Protein AF-A0A7X9F4Q5-F1 (afdb_monomer)

Solvent-accessible surface area (backbone atoms only — not comparable to full-atom values): 4820 Å² total; per-residue (Å²): 131,91,84,69,80,74,52,69,68,58,56,50,52,52,51,54,52,54,49,55,53,51,44,50,50,54,23,50,53,40,23,71,74,67,75,36,65,71,57,13,51,50,52,32,52,51,50,53,52,52,52,50,54,53,48,51,53,50,52,54,51,49,54,49,53,52,53,52,52,50,53,53,53,54,54,54,53,56,53,53,58,53,68,73,72,112

pLDDT: mean 81.07, std 9.57, range [43.09, 90.38]

Sequence (86 aa):
MSDRADKPIKSFMKSVSWRIVGTIDTMVISYLITGKVSLALSIGSIEVLTKTILYYFHERIWAHIHRIRLKINLKKRRSYEFEAAE

Nearest PDB structures (foldseek):
  5ibl-assembly1_A  TM=5.132E-01  e=1.739E+00  Influenza A virus

Mean predicted aligned error: 9.85 Å

Radius of gyration: 22.16 Å; Cα contacts (8 Å, |Δi|>4): 23; chains: 1; bounding box: 39×35×68 Å

Foldseek 3Di:
DDPPPPDVVNVVVVVVVVLVVVLVVQLVVQCVVPVDNVRSVVVSVVSVVVVVVVVVVVVVVVVVVVVVVVVVVVVVVVVVVVVVVD

Structure (mmCIF, N/CA/C/O backbone):
data_AF-A0A7X9F4Q5-F1
#
_entry.id   AF-A0A7X9F4Q5-F1
#
loop_
_atom_site.group_PDB
_atom_site.id
_atom_site.type_symbol
_atom_site.label_atom_id
_atom_site.label_alt_id
_atom_site.label_comp_id
_atom_site.label_asym_id
_atom_site.label_entity_id
_atom_site.label_seq_id
_atom_site.pdbx_PDB_ins_code
_atom_site.Cartn_x
_atom_site.Cartn_y
_atom_site.Cartn_z
_atom_site.occupancy
_atom_site.B_iso_or_equiv
_atom_site.auth_seq_id
_atom_site.auth_comp_id
_atom_site.auth_asym_id
_atom_site.auth_atom_id
_atom_site.pdbx_PDB_model_num
ATOM 1 N N . MET A 1 1 ? 2.234 -28.572 -21.487 1.00 43.53 1 ME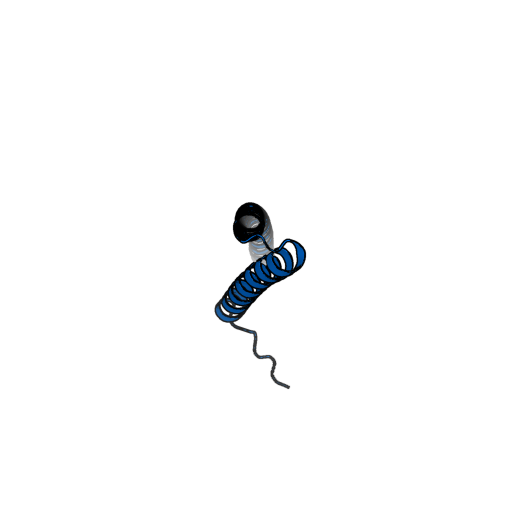T A N 1
ATOM 2 C CA . MET A 1 1 ? 2.532 -27.863 -20.223 1.00 43.53 1 MET A CA 1
ATOM 3 C C . MET A 1 1 ? 2.035 -26.428 -20.382 1.00 43.53 1 MET A C 1
ATOM 5 O O . MET A 1 1 ? 2.452 -25.776 -21.325 1.00 43.53 1 MET A O 1
ATOM 9 N N . SER A 1 2 ? 1.042 -25.991 -19.605 1.00 43.09 2 SER A N 1
ATOM 10 C CA . SER A 1 2 ? 0.275 -24.755 -19.854 1.00 43.09 2 SER A CA 1
ATOM 11 C C . SER A 1 2 ? 1.068 -23.486 -19.508 1.00 43.09 2 SER A C 1
ATOM 13 O O . SER A 1 2 ? 0.970 -23.006 -18.381 1.00 43.09 2 SER A O 1
ATOM 15 N N . ASP A 1 3 ? 1.766 -22.895 -20.477 1.00 50.72 3 ASP A N 1
ATOM 16 C CA . ASP A 1 3 ? 2.297 -21.531 -20.358 1.00 50.72 3 ASP A CA 1
ATOM 17 C C . ASP A 1 3 ? 1.209 -20.523 -20.767 1.0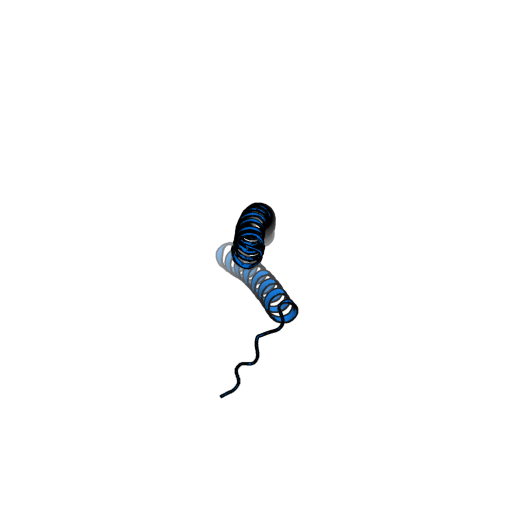0 50.72 3 ASP A C 1
ATOM 19 O O . ASP A 1 3 ? 1.142 -20.007 -21.883 1.00 50.72 3 ASP A O 1
ATOM 23 N N . ARG A 1 4 ? 0.230 -20.339 -19.876 1.00 57.00 4 ARG A N 1
ATOM 24 C CA . ARG A 1 4 ? -0.729 -19.240 -19.996 1.00 57.00 4 ARG A CA 1
ATOM 25 C C . ARG A 1 4 ? -0.037 -18.020 -19.418 1.00 57.00 4 ARG A C 1
ATOM 27 O O . ARG A 1 4 ? -0.100 -17.819 -18.210 1.00 57.00 4 ARG A O 1
ATOM 34 N N . ALA A 1 5 ? 0.589 -17.216 -20.271 1.00 58.41 5 ALA A N 1
ATOM 35 C CA . ALA A 1 5 ? 0.975 -15.858 -19.918 1.00 58.41 5 ALA A CA 1
ATOM 36 C C . ALA A 1 5 ? -0.241 -15.165 -19.273 1.00 58.41 5 ALA A C 1
ATOM 38 O O . ALA A 1 5 ? -1.240 -14.872 -19.939 1.00 58.41 5 ALA A O 1
ATOM 39 N N . ASP A 1 6 ? -0.211 -15.002 -17.949 1.00 60.62 6 ASP A N 1
ATOM 40 C CA . ASP A 1 6 ? -1.322 -14.422 -17.207 1.00 60.62 6 ASP A CA 1
ATOM 41 C C . ASP A 1 6 ? -1.504 -12.982 -17.690 1.00 60.62 6 ASP A C 1
ATOM 43 O O . ASP A 1 6 ? -0.604 -12.148 -17.575 1.00 60.62 6 ASP A O 1
ATOM 47 N N . LYS A 1 7 ? -2.675 -12.689 -18.271 1.00 69.81 7 LYS A N 1
ATOM 48 C CA . LYS A 1 7 ? -2.991 -11.356 -18.794 1.00 69.81 7 LYS A CA 1
ATOM 49 C C . LYS A 1 7 ? -2.705 -10.311 -17.702 1.00 69.81 7 LYS A C 1
ATOM 51 O O . LYS A 1 7 ? -3.161 -10.509 -16.573 1.00 69.81 7 LYS A O 1
ATOM 56 N N . PRO A 1 8 ? -2.031 -9.186 -18.005 1.00 71.31 8 PRO A N 1
ATOM 57 C CA . PRO A 1 8 ? -1.634 -8.189 -17.003 1.00 71.31 8 PRO A CA 1
ATOM 58 C C . PRO A 1 8 ? -2.804 -7.692 -16.136 1.00 71.31 8 PRO A C 1
ATOM 60 O O . PRO A 1 8 ? -2.628 -7.449 -14.944 1.00 71.31 8 PRO A O 1
ATOM 63 N N . ILE A 1 9 ? -4.023 -7.666 -16.690 1.00 70.19 9 ILE A N 1
ATOM 64 C CA . ILE A 1 9 ? -5.262 -7.345 -15.965 1.00 70.19 9 ILE A CA 1
ATOM 65 C C . ILE A 1 9 ? -5.550 -8.316 -14.802 1.00 70.19 9 ILE A C 1
ATOM 67 O O . ILE A 1 9 ? -5.958 -7.898 -13.724 1.00 70.19 9 ILE A O 1
ATOM 71 N N . LYS A 1 10 ? -5.282 -9.615 -14.982 1.00 70.69 10 LYS A N 1
ATOM 72 C CA . LYS A 1 10 ? -5.523 -10.663 -13.981 1.00 70.69 10 LYS A CA 1
ATOM 73 C C . LYS A 1 10 ? -4.526 -10.548 -12.827 1.00 70.69 10 LYS A C 1
ATOM 75 O O . LYS A 1 10 ? -4.901 -10.707 -11.669 1.00 70.69 10 LYS A O 1
ATOM 80 N N . SER A 1 11 ? -3.272 -10.221 -13.143 1.00 73.81 11 SER A N 1
ATOM 81 C CA . SER A 1 11 ? -2.223 -9.996 -12.142 1.00 73.81 11 SER A CA 1
ATOM 82 C C . SER A 1 11 ? -2.486 -8.724 -11.322 1.00 73.81 11 SER A C 1
ATOM 84 O O . SER A 1 11 ? -2.350 -8.733 -10.098 1.00 73.81 11 SER A O 1
ATOM 86 N N . PHE A 1 12 ? -2.977 -7.659 -11.969 1.00 75.19 12 PHE A N 1
ATOM 87 C CA . PHE A 1 12 ? -3.426 -6.440 -11.292 1.00 75.19 12 PHE A CA 1
ATOM 88 C C . PHE A 1 12 ? -4.602 -6.707 -10.341 1.00 75.19 12 PHE A C 1
ATOM 90 O O . PHE A 1 12 ? -4.524 -6.369 -9.162 1.00 75.19 12 PHE A O 1
ATOM 97 N N . MET A 1 13 ? -5.652 -7.393 -10.809 1.00 74.50 13 MET A N 1
ATOM 98 C CA . MET A 1 13 ? -6.798 -7.757 -9.963 1.00 74.50 13 MET A CA 1
ATOM 99 C C . MET A 1 13 ? -6.375 -8.595 -8.752 1.00 74.50 13 MET A C 1
ATOM 101 O O . MET A 1 13 ? -6.809 -8.326 -7.635 1.00 74.50 13 MET A O 1
ATOM 105 N N . LYS A 1 14 ? -5.473 -9.565 -8.949 1.00 72.88 14 LYS A N 1
ATOM 106 C CA . LYS A 1 14 ? -4.935 -10.389 -7.859 1.00 72.88 14 LYS A CA 1
ATOM 107 C C . LYS A 1 14 ? -4.183 -9.546 -6.823 1.00 72.88 14 LYS A C 1
ATOM 109 O O . LYS A 1 14 ? -4.338 -9.773 -5.626 1.00 72.88 14 LYS A O 1
ATOM 114 N N . SER A 1 15 ? -3.406 -8.558 -7.271 1.00 77.06 15 SER A N 1
ATOM 115 C CA . SER A 1 15 ? -2.700 -7.621 -6.390 1.00 77.06 15 SER A CA 1
ATOM 116 C C . SER A 1 15 ? -3.666 -6.778 -5.553 1.00 77.06 15 SER A C 1
ATOM 118 O O . SER A 1 15 ? -3.483 -6.659 -4.342 1.00 77.06 15 SER A O 1
ATOM 120 N N . VAL A 1 16 ? -4.724 -6.244 -6.172 1.00 78.69 16 VAL A N 1
ATOM 121 C CA . VAL A 1 16 ? -5.750 -5.454 -5.473 1.00 78.69 16 VAL A CA 1
ATOM 122 C C . VAL A 1 16 ? -6.485 -6.308 -4.440 1.00 78.69 16 VAL A C 1
ATOM 124 O O . VAL A 1 16 ? -6.585 -5.897 -3.285 1.00 78.69 16 VAL A O 1
ATOM 127 N N . SER A 1 17 ? -6.914 -7.522 -4.805 1.00 78.19 17 SER A N 1
ATOM 128 C CA . SER A 1 17 ? -7.538 -8.452 -3.854 1.00 78.19 17 SER A CA 1
ATOM 129 C C . SER A 1 17 ? -6.625 -8.759 -2.669 1.00 78.19 17 SER A C 1
ATOM 131 O O . SER A 1 17 ? -7.067 -8.664 -1.528 1.00 78.19 17 SER A O 1
ATOM 133 N N . TRP A 1 18 ? -5.345 -9.060 -2.910 1.00 82.62 18 TRP A N 1
ATOM 134 C CA . TRP A 1 18 ? -4.400 -9.353 -1.828 1.00 82.62 18 TRP A CA 1
ATOM 135 C C . TRP A 1 18 ? -4.198 -8.161 -0.883 1.00 82.62 18 TRP A C 1
ATOM 137 O O . TRP A 1 18 ? -4.027 -8.338 0.322 1.00 82.62 18 TRP A O 1
ATOM 147 N N . ARG A 1 19 ? -4.265 -6.930 -1.404 1.00 81.56 19 ARG A N 1
ATOM 148 C CA . ARG A 1 19 ? -4.148 -5.721 -0.582 1.00 81.56 19 ARG A CA 1
ATOM 149 C C . ARG A 1 19 ? -5.359 -5.488 0.309 1.00 81.56 19 ARG A C 1
ATOM 151 O O . ARG A 1 19 ? -5.153 -5.169 1.472 1.00 81.56 19 ARG A O 1
ATOM 158 N N . ILE A 1 20 ? -6.573 -5.680 -0.207 1.00 80.56 20 ILE A N 1
ATOM 159 C CA . ILE A 1 20 ? -7.809 -5.535 0.578 1.00 80.56 20 ILE A CA 1
ATOM 160 C C . ILE A 1 20 ? -7.833 -6.560 1.714 1.00 80.56 20 ILE A C 1
ATOM 162 O O . ILE A 1 20 ? -8.085 -6.198 2.860 1.00 80.56 20 ILE A O 1
ATOM 166 N N . VAL A 1 21 ? -7.505 -7.819 1.404 1.00 86.00 21 VAL A N 1
ATOM 167 C CA . VAL A 1 21 ? -7.435 -8.896 2.402 1.00 86.00 21 VAL A CA 1
ATOM 168 C C . VAL A 1 21 ? -6.419 -8.556 3.492 1.00 86.00 21 VAL A C 1
ATOM 170 O O . VAL A 1 21 ? -6.763 -8.615 4.665 1.00 86.00 21 VAL A O 1
ATOM 173 N N . GLY A 1 22 ? -5.209 -8.122 3.120 1.00 85.31 22 GLY A N 1
ATOM 174 C CA . GLY A 1 22 ? -4.178 -7.758 4.095 1.00 85.31 22 GLY A CA 1
ATOM 175 C C . GLY A 1 22 ? -4.577 -6.598 5.011 1.00 85.31 22 GLY A C 1
ATOM 176 O O . GLY A 1 22 ? -4.333 -6.665 6.206 1.00 85.31 22 GLY A O 1
ATOM 177 N N . THR A 1 23 ? -5.235 -5.561 4.486 1.00 85.94 23 THR A N 1
ATOM 178 C CA . THR A 1 23 ? -5.682 -4.432 5.318 1.00 85.94 23 THR A CA 1
ATOM 179 C C . THR A 1 23 ? -6.781 -4.846 6.299 1.00 85.94 23 THR A C 1
ATOM 181 O O . THR A 1 23 ? -6.758 -4.433 7.458 1.00 85.94 23 THR A O 1
ATOM 184 N N . ILE A 1 24 ? -7.727 -5.685 5.862 1.00 86.69 24 ILE A N 1
ATOM 185 C CA . ILE A 1 24 ? -8.769 -6.226 6.746 1.00 86.69 24 ILE A CA 1
ATOM 186 C C . ILE A 1 24 ? -8.135 -7.092 7.838 1.00 86.69 24 ILE A C 1
ATOM 188 O O . ILE A 1 24 ? -8.496 -6.949 9.003 1.00 86.69 24 ILE A O 1
ATOM 192 N N . ASP A 1 25 ? -7.162 -7.930 7.485 1.00 87.25 25 ASP A N 1
ATOM 193 C CA . ASP A 1 25 ? -6.440 -8.786 8.428 1.00 87.25 25 ASP A CA 1
ATOM 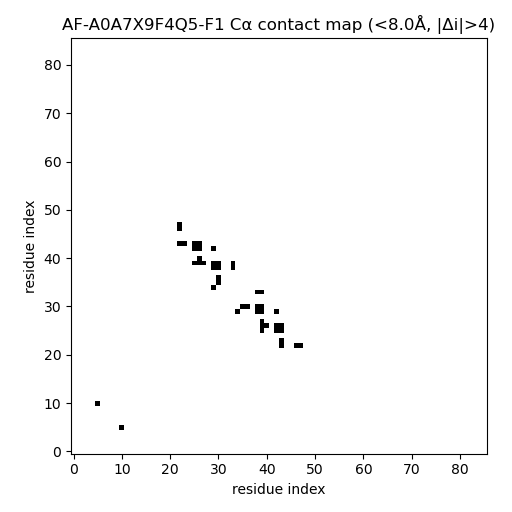194 C C . ASP A 1 25 ? -5.743 -7.956 9.520 1.00 87.25 25 ASP A C 1
ATOM 196 O O . ASP A 1 25 ? -5.982 -8.170 10.709 1.00 87.25 25 ASP A O 1
ATOM 200 N N . THR A 1 26 ? -5.008 -6.903 9.138 1.00 89.44 26 THR A N 1
ATOM 201 C CA . THR A 1 26 ? -4.372 -5.974 10.087 1.00 89.44 26 THR A CA 1
ATOM 202 C C . THR A 1 26 ? -5.388 -5.310 11.020 1.00 89.44 26 THR A C 1
ATOM 204 O O . THR A 1 26 ? -5.133 -5.176 12.221 1.00 89.44 26 THR A O 1
ATOM 207 N N . MET A 1 27 ? -6.543 -4.884 10.496 1.00 84.75 27 MET A N 1
ATOM 208 C CA . MET A 1 27 ? -7.605 -4.264 11.296 1.00 84.75 27 MET A CA 1
ATOM 209 C C . MET A 1 27 ? -8.223 -5.263 12.279 1.00 84.75 27 MET A C 1
ATOM 211 O O . MET A 1 27 ? -8.420 -4.921 13.445 1.00 84.75 27 MET A O 1
ATOM 215 N N . VAL A 1 28 ? -8.488 -6.497 11.842 1.00 86.00 28 VAL A N 1
ATOM 216 C CA . VAL A 1 28 ? -9.038 -7.565 12.690 1.00 86.00 28 VAL A CA 1
ATOM 217 C C . VAL A 1 28 ? -8.045 -7.943 13.785 1.00 86.00 28 VAL A C 1
ATOM 219 O O . VAL A 1 28 ? -8.418 -7.948 14.955 1.00 86.00 28 VAL A O 1
ATOM 222 N N . ILE A 1 29 ? -6.774 -8.174 13.445 1.00 88.38 29 ILE A N 1
ATOM 223 C CA . ILE A 1 29 ? -5.719 -8.486 14.419 1.00 88.38 29 ILE A CA 1
ATOM 224 C C . ILE A 1 29 ? -5.562 -7.340 15.422 1.00 88.38 29 ILE A C 1
ATOM 226 O O . ILE A 1 29 ? -5.576 -7.567 16.632 1.00 88.38 29 ILE A O 1
ATOM 230 N N . SER A 1 30 ? -5.483 -6.096 14.942 1.00 87.38 30 SER A N 1
ATOM 231 C CA . SER A 1 30 ? -5.391 -4.921 15.816 1.00 87.38 30 SER A CA 1
ATOM 232 C C . SER A 1 30 ? -6.601 -4.810 16.742 1.00 87.38 30 SER A C 1
ATOM 234 O O . SER A 1 30 ? -6.452 -4.493 17.922 1.00 87.38 30 SER A O 1
ATOM 236 N N . TYR A 1 31 ? -7.807 -5.095 16.247 1.00 85.56 31 TYR A N 1
ATOM 237 C CA . TYR A 1 31 ? -9.007 -5.088 17.076 1.00 85.56 31 TYR A CA 1
ATOM 238 C C . TYR A 1 31 ? -8.985 -6.198 18.131 1.00 85.56 31 TYR A C 1
ATOM 240 O O . TYR A 1 31 ? -9.262 -5.913 19.291 1.00 85.56 31 TYR A O 1
ATOM 248 N N . LEU A 1 32 ? -8.605 -7.424 17.766 1.00 88.06 32 LEU A N 1
ATOM 249 C CA . LEU A 1 32 ? -8.531 -8.554 18.697 1.00 88.06 32 LEU A CA 1
ATOM 250 C C . LEU A 1 32 ? -7.504 -8.326 19.813 1.00 88.06 32 LEU A C 1
ATOM 252 O O . LEU A 1 32 ? -7.757 -8.694 20.955 1.00 88.06 32 LEU A O 1
ATOM 256 N N . ILE A 1 33 ? -6.373 -7.685 19.503 1.00 87.69 33 ILE A N 1
ATOM 257 C CA . ILE A 1 33 ? -5.331 -7.383 20.493 1.00 87.69 33 ILE A CA 1
ATOM 258 C C . ILE A 1 33 ? -5.757 -6.232 21.410 1.00 87.69 33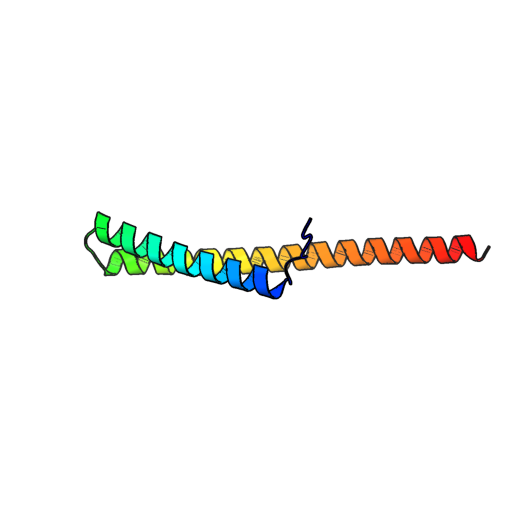 ILE A C 1
ATOM 260 O O . ILE A 1 33 ? -5.574 -6.301 22.623 1.00 87.69 33 ILE A O 1
ATOM 264 N N . THR A 1 34 ? -6.307 -5.154 20.843 1.00 88.12 34 THR A N 1
ATOM 265 C CA . THR A 1 34 ? -6.529 -3.908 21.600 1.00 88.12 34 THR A CA 1
ATOM 266 C C . THR A 1 34 ? -7.948 -3.752 22.147 1.00 88.12 34 THR A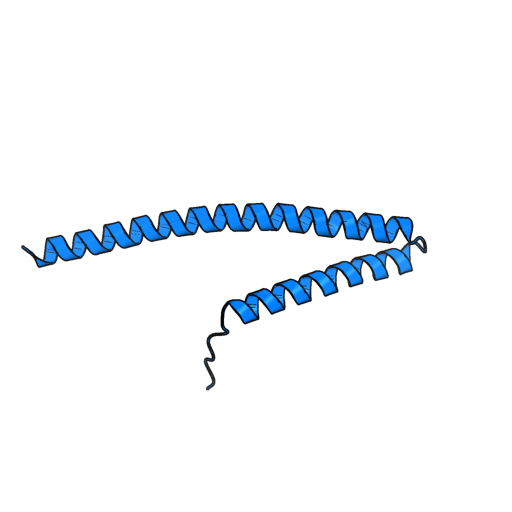 C 1
ATOM 268 O O . THR A 1 34 ? -8.186 -2.879 22.979 1.00 88.12 34 THR A O 1
ATOM 271 N N . GLY A 1 35 ? -8.919 -4.509 21.629 1.00 85.31 35 GLY A N 1
ATOM 272 C CA . GLY A 1 35 ? -10.352 -4.407 21.940 1.00 85.31 35 GLY A CA 1
ATOM 273 C C . GLY A 1 35 ? -11.025 -3.099 21.494 1.00 85.31 35 GLY A C 1
ATOM 274 O O . GLY A 1 35 ? -12.216 -2.898 21.725 1.00 85.31 35 GLY A O 1
ATOM 275 N N . LYS A 1 36 ? -10.281 -2.179 20.865 1.00 87.94 36 LYS A N 1
ATOM 276 C CA . LYS A 1 36 ? -10.732 -0.819 20.530 1.00 87.94 36 LYS A CA 1
ATOM 277 C C . LYS A 1 36 ? -10.830 -0.630 19.020 1.00 87.94 36 LYS A C 1
ATOM 279 O O . LYS A 1 36 ? -9.816 -0.537 18.331 1.00 87.94 36 LYS A O 1
ATOM 284 N N . VAL A 1 37 ? -12.058 -0.473 18.523 1.00 86.88 37 VAL A N 1
ATOM 285 C CA . VAL A 1 37 ? -12.347 -0.269 17.089 1.00 86.88 37 VAL A CA 1
ATOM 286 C C . VAL A 1 37 ? -11.663 0.989 16.538 1.00 86.88 37 VAL A C 1
ATOM 288 O O . VAL A 1 37 ? -11.111 0.955 15.445 1.00 86.88 37 VAL A O 1
ATOM 291 N N . SER A 1 38 ? -11.625 2.080 17.314 1.00 86.62 38 SER A N 1
ATOM 292 C CA . SER A 1 38 ? -10.974 3.340 16.910 1.00 86.62 38 SER A CA 1
ATOM 293 C C . SER A 1 38 ? -9.484 3.159 16.578 1.00 86.62 38 SER A C 1
ATOM 295 O O . SER A 1 38 ? -8.978 3.711 15.599 1.00 86.62 38 SER A O 1
ATOM 297 N N . LEU A 1 39 ? -8.784 2.317 17.343 1.00 86.94 39 LEU A N 1
ATOM 298 C CA . LEU A 1 39 ? -7.358 2.074 17.141 1.00 86.94 39 LEU A CA 1
ATOM 299 C C . LEU A 1 39 ? -7.112 1.164 15.930 1.00 86.94 39 LEU A C 1
ATOM 301 O O . LEU A 1 39 ? -6.255 1.468 15.106 1.00 86.94 39 LEU A O 1
ATOM 305 N N . ALA A 1 40 ? -7.927 0.118 15.759 1.00 87.56 40 ALA A N 1
ATOM 306 C CA . ALA A 1 40 ? -7.893 -0.734 14.570 1.00 87.56 40 ALA A CA 1
ATOM 307 C C . ALA A 1 40 ? -8.159 0.056 13.274 1.00 87.56 40 ALA A C 1
ATOM 309 O O . ALA A 1 40 ? -7.429 -0.094 12.293 1.00 87.56 40 ALA A O 1
ATOM 310 N N . LEU A 1 41 ? -9.153 0.953 13.291 1.00 86.88 41 LEU A N 1
ATOM 311 C CA . LEU A 1 41 ? -9.436 1.870 12.182 1.00 86.88 41 LEU A CA 1
ATOM 312 C C . LEU A 1 41 ? -8.263 2.805 11.892 1.00 86.88 41 LEU A C 1
ATOM 314 O O . LEU A 1 41 ? -7.930 3.014 10.726 1.00 86.88 41 LEU A O 1
ATOM 318 N N . SER A 1 42 ? -7.620 3.338 12.930 1.00 88.75 42 SER A N 1
ATOM 319 C CA . SER A 1 42 ? -6.458 4.217 12.772 1.00 88.75 42 SER A CA 1
ATOM 320 C C . SER A 1 42 ? -5.288 3.483 12.112 1.00 88.75 42 SER A C 1
ATOM 322 O O . SER A 1 42 ? -4.719 3.987 11.145 1.00 88.75 42 SER A O 1
ATOM 324 N N . ILE A 1 43 ? -4.978 2.262 12.566 1.00 89.88 43 ILE A N 1
ATOM 325 C CA . ILE A 1 43 ? -3.909 1.432 11.990 1.00 89.88 43 ILE A CA 1
ATOM 326 C C . ILE A 1 43 ? -4.210 1.097 10.527 1.00 89.88 43 ILE A C 1
ATOM 328 O O . ILE A 1 43 ? -3.367 1.341 9.664 1.00 89.88 43 ILE A O 1
ATOM 332 N N . GLY A 1 44 ? -5.412 0.599 10.224 1.00 87.50 44 GLY A N 1
ATOM 333 C CA . GLY A 1 44 ? -5.778 0.269 8.845 1.00 87.50 44 GLY A CA 1
ATOM 334 C C . GLY A 1 44 ? -5.777 1.493 7.922 1.00 87.50 44 GLY A C 1
ATOM 335 O O . GLY A 1 44 ? -5.319 1.404 6.785 1.00 87.50 44 GLY A O 1
ATOM 336 N N . SER A 1 45 ? -6.195 2.664 8.417 1.00 84.94 45 SER A N 1
ATOM 337 C CA . SER A 1 45 ? -6.150 3.918 7.648 1.00 84.94 45 SER A CA 1
ATOM 338 C C . SER A 1 45 ? -4.714 4.324 7.301 1.00 84.94 45 SER A C 1
ATOM 340 O O . SER A 1 45 ? -4.422 4.654 6.150 1.00 84.94 45 SER A O 1
ATOM 342 N N . ILE A 1 46 ? -3.796 4.251 8.272 1.00 90.38 46 ILE A N 1
ATOM 343 C CA . ILE A 1 46 ? -2.369 4.533 8.054 1.00 90.38 46 ILE A CA 1
ATOM 344 C C . ILE A 1 46 ? -1.757 3.513 7.089 1.00 90.38 46 ILE A C 1
ATOM 346 O O . ILE A 1 46 ? -0.981 3.899 6.210 1.00 90.38 46 ILE A O 1
ATOM 350 N N . GLU A 1 47 ? -2.119 2.232 7.203 1.00 89.06 47 GLU A N 1
ATOM 351 C CA . GLU A 1 47 ? -1.641 1.182 6.301 1.00 89.06 47 GLU A CA 1
ATOM 352 C C . GLU A 1 47 ? -2.010 1.497 4.846 1.00 89.06 47 GLU A C 1
ATOM 354 O O . GLU A 1 47 ? -1.135 1.513 3.976 1.00 89.06 47 GLU A O 1
ATOM 359 N N . VAL A 1 48 ? -3.286 1.800 4.578 1.00 85.50 48 VAL A N 1
ATOM 360 C CA . VAL A 1 48 ? -3.780 2.109 3.227 1.00 85.50 48 VAL A CA 1
ATOM 361 C C . VAL A 1 48 ? -3.109 3.357 2.663 1.00 85.50 48 VAL A C 1
ATOM 363 O O . VAL A 1 48 ? -2.653 3.339 1.515 1.00 85.50 48 VAL A O 1
ATOM 366 N N . LEU A 1 49 ? -3.004 4.428 3.457 1.00 89.75 49 LEU A N 1
ATOM 367 C CA . LEU A 1 49 ? -2.346 5.668 3.038 1.00 89.75 49 LEU A CA 1
ATOM 368 C C . LEU A 1 49 ? -0.875 5.426 2.690 1.00 89.75 49 LEU A C 1
ATOM 370 O O . LEU A 1 49 ? -0.427 5.793 1.601 1.00 89.75 49 LEU A O 1
ATOM 374 N N . THR A 1 50 ? -0.143 4.735 3.564 1.00 86.81 50 THR A N 1
ATOM 375 C CA . THR A 1 50 ? 1.276 4.423 3.351 1.00 86.81 50 THR A CA 1
ATOM 376 C C . THR A 1 50 ? 1.468 3.585 2.087 1.00 86.81 50 THR A C 1
ATOM 378 O O . THR A 1 50 ? 2.290 3.930 1.237 1.00 86.81 50 THR A O 1
ATOM 381 N N . LYS A 1 51 ? 0.663 2.528 1.892 1.00 84.62 51 LYS A N 1
ATOM 382 C CA . LYS A 1 51 ? 0.705 1.683 0.681 1.00 84.62 51 LYS A CA 1
ATOM 383 C C . LYS A 1 51 ? 0.396 2.472 -0.586 1.00 84.62 51 LYS A C 1
ATOM 385 O O . LYS A 1 51 ? 1.014 2.216 -1.617 1.00 84.62 51 LYS A O 1
ATOM 390 N N . THR A 1 52 ? -0.553 3.404 -0.523 1.00 87.06 52 THR A N 1
ATOM 391 C CA . THR A 1 52 ? -0.949 4.236 -1.668 1.00 87.06 52 THR A CA 1
ATOM 392 C C . THR A 1 52 ? 0.190 5.155 -2.088 1.00 87.06 52 THR A C 1
ATOM 394 O O . THR A 1 52 ? 0.558 5.179 -3.263 1.00 87.06 52 THR A O 1
ATOM 397 N N . ILE A 1 53 ? 0.809 5.845 -1.124 1.00 88.50 53 ILE A N 1
ATOM 398 C CA . ILE A 1 53 ? 1.970 6.710 -1.369 1.00 88.50 53 ILE A CA 1
ATOM 399 C C . ILE A 1 53 ? 3.119 5.888 -1.965 1.00 88.50 53 ILE A C 1
ATOM 401 O O . ILE A 1 53 ? 3.663 6.237 -3.013 1.00 88.50 53 ILE A O 1
ATOM 405 N N . LEU A 1 54 ? 3.452 4.755 -1.347 1.00 85.25 54 LEU A N 1
ATOM 406 C CA . LEU A 1 54 ? 4.558 3.903 -1.781 1.00 85.25 54 LEU A CA 1
ATOM 407 C C . LEU A 1 54 ? 4.305 3.313 -3.180 1.00 85.25 54 LEU A C 1
ATOM 409 O O . LEU A 1 54 ? 5.214 3.280 -4.009 1.00 85.25 54 LEU A O 1
ATOM 413 N N . TYR A 1 55 ? 3.061 2.924 -3.487 1.00 83.75 55 TYR A N 1
ATOM 414 C CA . TYR A 1 55 ? 2.665 2.469 -4.822 1.00 83.75 55 TYR A CA 1
ATOM 415 C C . TYR A 1 55 ? 2.802 3.569 -5.878 1.00 83.75 55 TYR A C 1
ATOM 417 O O . TYR A 1 55 ? 3.343 3.315 -6.952 1.00 83.75 55 TYR A O 1
ATOM 425 N N . TYR A 1 56 ? 2.371 4.794 -5.570 1.00 87.00 56 TYR A N 1
ATOM 426 C CA . TYR A 1 56 ? 2.520 5.927 -6.478 1.00 87.00 56 TYR A CA 1
ATOM 427 C C . TYR A 1 56 ? 3.993 6.185 -6.823 1.00 87.00 56 TYR A C 1
ATOM 429 O O . TYR A 1 56 ? 4.346 6.290 -7.999 1.00 87.00 56 TYR A O 1
ATOM 437 N N . PHE A 1 57 ? 4.876 6.228 -5.821 1.00 85.69 57 PHE A N 1
ATOM 438 C CA . PHE A 1 57 ? 6.313 6.389 -6.062 1.00 85.69 57 PHE A CA 1
ATOM 439 C C . PHE A 1 57 ? 6.902 5.221 -6.857 1.00 85.69 57 PHE A C 1
ATOM 441 O O . PHE A 1 57 ? 7.659 5.451 -7.802 1.00 85.69 57 PHE A O 1
ATOM 448 N N . HIS A 1 58 ? 6.522 3.984 -6.532 1.00 81.06 58 HIS A N 1
ATOM 449 C CA . HIS A 1 58 ? 6.942 2.801 -7.278 1.00 81.06 58 HIS A CA 1
ATOM 450 C C . HIS A 1 58 ? 6.570 2.905 -8.766 1.00 81.06 58 HIS A C 1
ATOM 452 O O . HIS A 1 58 ? 7.423 2.715 -9.632 1.00 81.06 58 HIS A O 1
ATOM 458 N N . GLU A 1 59 ? 5.324 3.269 -9.081 1.00 83.00 59 GLU A N 1
ATOM 459 C CA . GLU A 1 59 ? 4.860 3.415 -10.464 1.00 83.00 59 GLU A CA 1
ATOM 460 C C . GLU A 1 59 ? 5.576 4.562 -11.195 1.00 83.00 59 GLU A C 1
ATOM 462 O O . GLU A 1 59 ? 5.974 4.412 -12.352 1.00 83.00 59 GLU A O 1
ATOM 467 N N . ARG A 1 60 ? 5.845 5.683 -10.512 1.00 86.56 60 ARG A N 1
ATOM 468 C CA . ARG A 1 60 ? 6.621 6.806 -11.071 1.00 86.56 60 ARG A CA 1
ATOM 469 C C . ARG A 1 60 ? 8.062 6.420 -11.403 1.00 86.56 60 ARG A C 1
ATOM 471 O O . ARG A 1 60 ? 8.543 6.766 -12.486 1.00 86.56 60 ARG A O 1
ATOM 478 N N . ILE A 1 61 ? 8.737 5.695 -10.510 1.00 85.44 61 ILE A N 1
ATOM 479 C CA . ILE A 1 61 ? 10.102 5.195 -10.728 1.00 85.44 61 ILE A CA 1
ATOM 480 C C . ILE A 1 61 ? 10.107 4.196 -11.886 1.00 85.44 61 ILE A C 1
ATOM 482 O O . ILE A 1 61 ? 10.911 4.320 -12.812 1.00 85.44 61 ILE A O 1
ATOM 486 N N . TRP A 1 62 ? 9.164 3.253 -11.896 1.00 76.75 62 TRP A N 1
ATOM 487 C CA . TRP A 1 62 ? 9.070 2.248 -12.950 1.00 76.75 62 TRP A CA 1
ATOM 488 C C . TRP A 1 62 ? 8.790 2.869 -14.323 1.00 76.75 62 TRP A C 1
ATOM 490 O O . TRP A 1 62 ? 9.428 2.508 -15.312 1.00 76.75 62 TRP A O 1
ATOM 500 N N . ALA A 1 63 ? 7.908 3.869 -14.394 1.00 80.31 63 ALA A N 1
ATOM 501 C CA . ALA A 1 63 ? 7.650 4.624 -15.618 1.00 80.31 63 ALA A CA 1
ATOM 502 C C . ALA A 1 63 ? 8.895 5.382 -16.114 1.00 80.31 63 ALA A C 1
ATOM 504 O O . ALA A 1 63 ? 9.087 5.553 -17.321 1.00 80.31 63 ALA A O 1
ATOM 505 N N . HIS A 1 64 ? 9.761 5.845 -15.210 1.00 81.56 64 HIS A N 1
ATOM 506 C CA . HIS A 1 64 ? 11.035 6.459 -15.582 1.0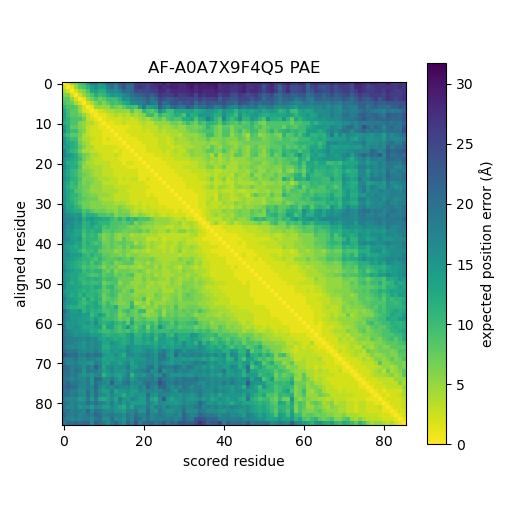0 81.5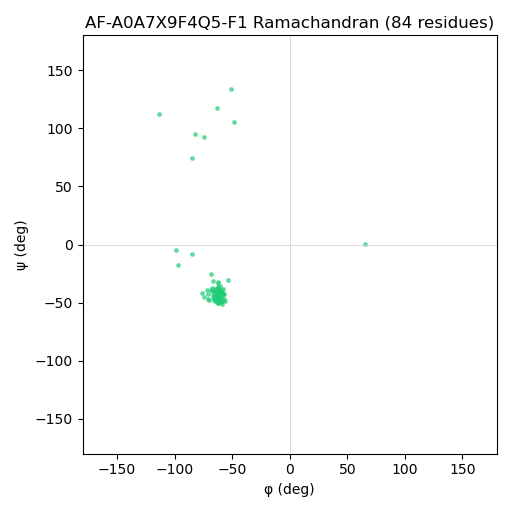6 64 HIS A CA 1
ATOM 507 C C . HIS A 1 64 ? 12.018 5.418 -16.143 1.00 81.56 64 HIS A C 1
ATOM 509 O O . HIS A 1 64 ? 12.551 5.605 -17.238 1.00 81.56 64 HIS A O 1
ATOM 515 N N . ILE A 1 65 ? 12.179 4.280 -15.461 1.00 79.06 65 ILE A N 1
ATOM 516 C CA . ILE A 1 65 ? 13.037 3.166 -15.903 1.00 79.06 65 ILE A CA 1
ATOM 517 C C . ILE A 1 65 ? 12.578 2.620 -17.263 1.00 79.06 65 ILE A C 1
ATOM 519 O O . ILE A 1 65 ? 13.398 2.402 -18.157 1.00 79.06 65 ILE A O 1
ATOM 523 N N . HIS A 1 66 ? 11.269 2.443 -17.459 1.00 77.88 66 HIS A N 1
ATOM 524 C CA . HIS A 1 66 ? 10.710 1.972 -18.724 1.00 77.88 66 HIS A CA 1
ATOM 525 C C . HIS A 1 66 ? 11.006 2.945 -19.874 1.00 77.88 66 HIS A C 1
ATOM 527 O O . HIS A 1 66 ? 11.438 2.519 -20.946 1.00 77.88 66 HIS A O 1
ATOM 533 N N . ARG A 1 67 ? 10.863 4.259 -19.643 1.00 73.62 67 ARG A N 1
ATOM 534 C CA . ARG A 1 67 ? 11.216 5.289 -20.635 1.00 73.62 67 ARG A CA 1
ATOM 535 C C . ARG A 1 67 ? 12.700 5.267 -21.004 1.00 73.62 67 ARG A C 1
ATOM 537 O O . ARG A 1 67 ? 13.024 5.393 -22.184 1.00 73.62 67 ARG A O 1
ATOM 544 N N . ILE A 1 68 ? 13.595 5.074 -20.033 1.00 78.38 68 ILE A N 1
ATOM 545 C 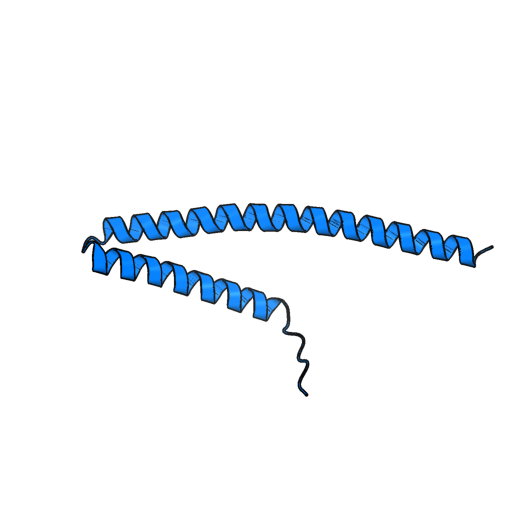CA . ILE A 1 68 ? 15.038 4.935 -20.294 1.00 78.38 68 ILE A CA 1
ATOM 546 C C . ILE A 1 68 ? 15.306 3.691 -21.148 1.00 78.38 68 ILE A C 1
ATOM 548 O O . ILE A 1 68 ? 15.959 3.783 -22.188 1.00 78.38 68 ILE A O 1
ATOM 552 N N . ARG A 1 69 ? 14.750 2.537 -20.757 1.00 76.75 69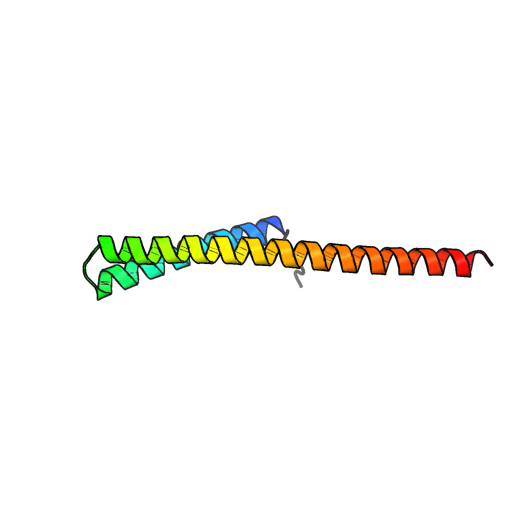 ARG A N 1
ATOM 553 C CA . ARG A 1 69 ? 14.898 1.277 -21.498 1.00 76.75 69 ARG A CA 1
ATOM 554 C C . ARG A 1 69 ? 14.412 1.399 -22.944 1.00 76.75 69 ARG A C 1
ATOM 556 O O . ARG A 1 69 ? 15.088 0.907 -23.845 1.00 76.75 69 ARG A O 1
ATOM 563 N N . LEU A 1 70 ? 13.274 2.058 -23.172 1.00 80.62 70 LEU A N 1
ATOM 564 C CA . LEU A 1 70 ? 12.744 2.305 -24.515 1.00 80.62 70 LEU A CA 1
ATOM 565 C C . LEU A 1 70 ? 13.705 3.148 -25.357 1.00 80.62 70 LEU A C 1
ATOM 567 O O . LEU A 1 70 ? 14.030 2.753 -26.473 1.00 80.62 70 LEU A O 1
ATOM 571 N N . LYS A 1 71 ? 14.219 4.263 -24.819 1.00 77.38 71 LYS A N 1
ATOM 572 C CA . LYS A 1 71 ? 15.190 5.111 -25.532 1.00 77.38 71 LYS A CA 1
ATOM 573 C C . LYS A 1 71 ? 16.454 4.342 -25.925 1.00 77.38 71 LYS A C 1
ATOM 575 O O . LYS A 1 71 ? 16.939 4.507 -27.041 1.00 77.38 71 LYS A O 1
ATOM 580 N N . ILE A 1 72 ? 16.959 3.481 -25.040 1.00 78.69 72 ILE A N 1
ATOM 581 C CA . ILE A 1 72 ? 18.137 2.645 -25.312 1.00 78.69 72 ILE A CA 1
ATOM 582 C C . ILE A 1 72 ? 17.844 1.634 -26.429 1.00 78.69 72 ILE A C 1
ATOM 584 O O . ILE A 1 72 ? 18.628 1.526 -27.369 1.00 78.69 72 ILE A O 1
ATOM 588 N N . ASN A 1 73 ? 16.708 0.928 -26.369 1.00 77.44 73 ASN A N 1
ATOM 589 C CA . ASN A 1 73 ? 16.329 -0.050 -27.398 1.00 77.44 73 ASN A CA 1
ATOM 590 C C . ASN A 1 73 ? 16.116 0.602 -28.773 1.00 77.44 73 ASN A C 1
ATOM 592 O O . ASN A 1 73 ? 16.561 0.065 -29.785 1.00 77.44 73 ASN A O 1
ATOM 596 N N . LEU A 1 74 ? 15.483 1.779 -28.807 1.00 84.94 74 LEU A N 1
ATOM 597 C CA . LEU A 1 74 ? 15.273 2.543 -30.038 1.00 84.94 74 LEU A CA 1
ATOM 598 C C . LEU A 1 74 ? 16.594 3.030 -30.642 1.00 84.94 74 LEU A C 1
ATOM 600 O O . LEU A 1 74 ? 16.788 2.914 -31.850 1.00 84.94 74 LEU A O 1
ATOM 604 N N . LYS A 1 75 ? 17.525 3.521 -29.810 1.00 83.69 75 LYS A N 1
ATOM 605 C CA . LYS A 1 75 ? 18.867 3.906 -30.268 1.00 83.69 75 LYS A CA 1
ATOM 606 C C . LYS A 1 75 ? 19.604 2.705 -30.860 1.00 83.69 75 LYS A C 1
ATOM 608 O O . LYS A 1 75 ? 20.178 2.818 -31.934 1.00 83.69 75 LYS A O 1
ATOM 613 N N . LYS A 1 76 ? 19.525 1.554 -30.187 1.00 84.06 76 LYS A N 1
ATOM 614 C CA . LYS A 1 76 ? 20.155 0.309 -30.629 1.00 84.06 76 LYS A CA 1
ATOM 615 C C . LYS A 1 76 ? 19.605 -0.173 -31.978 1.00 84.06 76 LYS A C 1
ATOM 617 O O . LYS A 1 76 ? 20.389 -0.529 -32.844 1.00 84.06 76 LYS A O 1
ATOM 622 N N . ARG A 1 77 ? 18.280 -0.138 -32.184 1.00 83.31 77 ARG A N 1
ATOM 623 C CA . ARG A 1 77 ? 17.659 -0.516 -33.470 1.00 83.31 77 ARG A CA 1
ATOM 624 C C . ARG A 1 77 ? 18.103 0.371 -34.631 1.00 83.31 77 ARG A C 1
ATOM 626 O O . ARG A 1 77 ? 18.484 -0.161 -35.663 1.00 83.31 77 ARG A O 1
ATOM 633 N N . ARG A 1 78 ? 18.117 1.691 -34.434 1.00 87.06 78 ARG A N 1
ATOM 634 C CA . ARG A 1 78 ? 18.536 2.643 -35.473 1.00 87.06 78 ARG A CA 1
ATOM 635 C C . ARG A 1 78 ? 19.986 2.423 -35.924 1.00 87.06 78 ARG A C 1
ATOM 637 O O . ARG A 1 78 ? 20.282 2.600 -37.095 1.00 87.06 78 ARG A O 1
ATOM 644 N N . SER A 1 79 ? 20.879 2.040 -35.009 1.00 83.31 79 SER A N 1
ATOM 645 C CA . SER A 1 79 ? 22.275 1.733 -35.349 1.00 83.31 79 SER A CA 1
ATOM 646 C C . SER A 1 79 ? 22.408 0.515 -36.268 1.00 83.31 79 SER A C 1
ATOM 648 O O . SER A 1 79 ? 23.192 0.570 -37.204 1.00 83.31 79 SER A O 1
ATOM 650 N N . TYR A 1 80 ? 21.613 -0.540 -36.057 1.00 85.00 80 TYR A N 1
ATOM 651 C CA . TYR A 1 80 ? 21.627 -1.713 -36.941 1.00 85.00 80 TYR A CA 1
ATOM 652 C C . TYR A 1 80 ? 21.093 -1.412 -38.342 1.00 85.00 80 TYR A C 1
ATOM 654 O O . TYR A 1 80 ? 21.606 -1.946 -39.315 1.00 85.00 80 TYR A O 1
ATOM 662 N N . GLU A 1 81 ? 20.069 -0.562 -38.452 1.00 87.06 81 GLU A N 1
ATOM 663 C CA . GLU A 1 81 ? 19.526 -0.156 -39.755 1.00 87.06 81 GLU A CA 1
ATOM 664 C C . GLU A 1 81 ? 20.521 0.687 -40.561 1.00 87.06 81 GLU A C 1
ATOM 666 O O . GLU A 1 81 ? 20.525 0.604 -41.783 1.00 87.06 81 GLU A O 1
ATOM 671 N N . PHE A 1 82 ? 21.369 1.471 -39.889 1.00 86.56 82 PHE A N 1
ATOM 672 C CA . PHE A 1 82 ? 22.438 2.232 -40.537 1.00 86.56 82 PHE A CA 1
ATOM 673 C C . PHE A 1 82 ? 23.560 1.315 -41.044 1.00 86.56 82 PHE A C 1
ATOM 675 O O . PHE A 1 82 ? 23.948 1.417 -42.197 1.00 86.56 82 PHE A O 1
ATOM 682 N N . GLU A 1 83 ? 24.022 0.376 -40.214 1.00 88.06 83 GLU A N 1
ATOM 683 C CA . GLU A 1 83 ? 25.105 -0.563 -40.555 1.00 88.06 83 GLU A CA 1
ATOM 684 C C . GLU A 1 83 ? 24.700 -1.583 -41.638 1.00 88.06 83 GLU A C 1
ATOM 686 O O . GLU A 1 83 ? 25.547 -2.091 -42.357 1.00 88.06 83 GLU A O 1
ATOM 691 N N . ALA A 1 84 ? 23.402 -1.875 -41.780 1.00 88.56 84 ALA A N 1
ATOM 692 C CA . ALA A 1 84 ? 22.871 -2.744 -42.834 1.00 88.56 84 ALA A CA 1
ATOM 693 C C . ALA A 1 84 ? 22.591 -2.020 -44.167 1.00 88.56 84 ALA A C 1
ATOM 695 O O . ALA A 1 84 ? 22.225 -2.676 -45.143 1.00 88.56 84 ALA A O 1
ATOM 696 N N . ALA A 1 85 ? 22.681 -0.686 -44.194 1.00 88.19 85 ALA A N 1
ATOM 697 C CA . ALA A 1 85 ? 22.455 0.137 -45.384 1.00 88.19 85 ALA A CA 1
ATOM 698 C C . ALA A 1 85 ? 23.762 0.567 -46.085 1.00 88.19 85 ALA A C 1
ATOM 700 O O . ALA A 1 85 ? 23.690 1.199 -47.141 1.00 88.19 85 ALA A O 1
ATOM 701 N N . GLU A 1 86 ? 24.913 0.241 -45.493 1.00 78.25 86 GLU A N 1
ATOM 702 C CA . GLU A 1 86 ? 26.277 0.452 -46.005 1.00 78.25 86 GLU A CA 1
ATOM 703 C C . GLU A 1 86 ? 26.804 -0.830 -46.673 1.00 78.25 86 GLU A C 1
ATOM 705 O O . GLU A 1 86 ? 27.460 -0.712 -47.733 1.00 78.25 86 GLU A O 1
#

Secondary structure (DSSP, 8-state):
-------HHHHHHHHHHHHHHHHHHHHHHHHHHH--HHHHHHHHHHHHHHHHHHHHHHHHHHHHHHHHHHHHHHHHHHHHHHHT--